Protein AF-A0A6B3HNL4-F1 (afdb_monomer)

pLDDT: mean 82.77, std 14.66, range [49.22, 97.12]

Radius of gyration: 13.67 Å; Cα contacts (8 Å, |Δi|>4): 151; chains: 1; bounding box: 30×30×32 Å

Secondary structure (DSSP, 8-state):
-HHHHHTTS--EEE-SSS-EEE-SS-EEE--TTS-EEEEEEEETTEEEEEEE-TTT--EEEEEE-S---TT--HHHHHHHHHHH--

Solvent-accessible surface area (backbone atoms only — not comparable to full-atom values): 5205 Å² total; per-residue (Å²): 111,73,71,67,60,58,59,66,48,72,71,45,79,52,61,91,95,54,78,45,48,30,22,95,80,35,48,57,44,87,41,97,74,45,56,37,38,33,46,73,51,75,53,99,38,33,38,41,37,42,33,38,26,83,82,74,66,50,70,41,76,49,74,44,87,40,73,83,54,96,82,58,55,65,66,61,52,54,48,44,57,62,59,72,52,133

Mean predicted aligned error: 7.42 Å

Structure (mmCIF, N/CA/C/O backbone):
data_AF-A0A6B3HNL4-F1
#
_entry.id   AF-A0A6B3HNL4-F1
#
loop_
_atom_site.group_PDB
_atom_site.id
_atom_site.type_symbol
_atom_site.label_atom_id
_atom_site.label_alt_id
_atom_site.label_comp_id
_atom_site.label_asym_id
_atom_site.label_entity_id
_atom_site.label_seq_id
_atom_site.pdbx_PDB_ins_code
_atom_site.Cartn_x
_atom_site.Cartn_y
_atom_site.Cartn_z
_atom_site.occupancy
_atom_site.B_iso_or_equiv
_atom_site.auth_seq_id
_atom_site.auth_comp_id
_atom_site.auth_asym_id
_atom_site.auth_atom_id
_atom_site.pdbx_PDB_model_num
ATOM 1 N N . GLY A 1 1 ? -9.542 -7.504 13.181 1.00 56.47 1 GLY A N 1
ATOM 2 C CA . GLY A 1 1 ? -8.492 -8.509 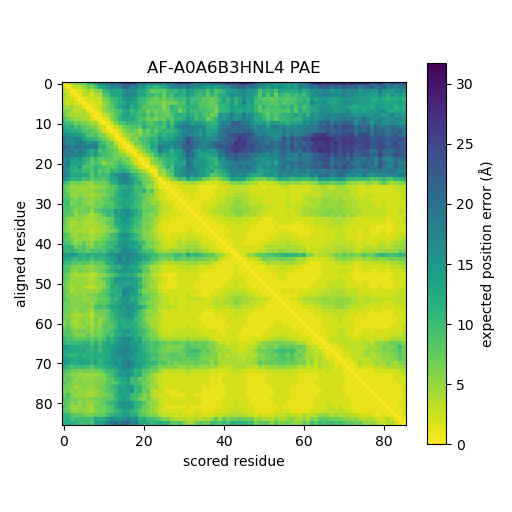13.437 1.00 56.47 1 GLY A CA 1
ATOM 3 C C . GLY A 1 1 ? -7.415 -7.892 14.302 1.00 56.47 1 GLY A C 1
ATOM 4 O O . GLY A 1 1 ? -6.840 -6.899 13.882 1.00 56.47 1 GLY A O 1
ATOM 5 N N . ALA A 1 2 ? -7.173 -8.439 15.497 1.00 61.22 2 ALA A N 1
ATOM 6 C CA . ALA A 1 2 ? -6.308 -7.831 16.518 1.00 61.22 2 ALA A CA 1
ATOM 7 C C . ALA A 1 2 ? -4.876 -7.525 16.031 1.00 61.22 2 ALA A C 1
ATOM 9 O O . ALA A 1 2 ? -4.325 -6.486 16.380 1.00 61.22 2 ALA A O 1
ATOM 10 N N . ALA A 1 3 ? -4.319 -8.370 15.157 1.00 60.78 3 ALA A N 1
ATOM 11 C CA . ALA A 1 3 ? -2.984 -8.179 14.588 1.00 60.78 3 ALA A CA 1
ATOM 12 C C . ALA A 1 3 ? -2.861 -6.912 13.713 1.00 60.78 3 ALA A C 1
ATOM 14 O O . ALA A 1 3 ? -1.854 -6.214 13.780 1.00 60.78 3 ALA A O 1
ATOM 15 N N . LEU A 1 4 ? -3.895 -6.564 12.934 1.00 64.06 4 LEU A N 1
ATOM 16 C CA . LEU A 1 4 ? -3.887 -5.344 12.109 1.00 64.06 4 LEU A CA 1
ATOM 17 C C . LEU A 1 4 ? -4.028 -4.078 12.964 1.00 64.06 4 LEU A C 1
ATOM 19 O O . LEU A 1 4 ? -3.482 -3.039 12.618 1.00 64.06 4 LEU A O 1
ATOM 23 N N . THR A 1 5 ? -4.725 -4.167 14.098 1.00 67.94 5 THR A N 1
ATOM 24 C CA . THR A 1 5 ? -4.854 -3.068 15.067 1.00 67.94 5 THR A CA 1
ATOM 25 C C . THR A 1 5 ? -3.555 -2.825 15.839 1.00 67.94 5 THR A C 1
ATOM 27 O O . THR A 1 5 ? -3.271 -1.707 16.253 1.00 67.94 5 THR A O 1
ATOM 30 N N . GLU A 1 6 ? -2.745 -3.858 16.059 1.00 68.75 6 GLU A N 1
ATOM 31 C CA . GLU A 1 6 ? -1.469 -3.707 16.758 1.00 68.75 6 GLU A CA 1
ATOM 32 C C . GLU A 1 6 ? -0.449 -2.932 15.916 1.00 68.75 6 GLU A C 1
ATOM 34 O O . GLU A 1 6 ? 0.206 -2.019 16.423 1.00 68.75 6 GLU A O 1
ATOM 39 N N . VAL A 1 7 ? -0.377 -3.227 14.615 1.00 65.75 7 VAL A N 1
ATOM 40 C CA . VAL A 1 7 ? 0.539 -2.542 13.693 1.00 65.75 7 VAL A CA 1
ATOM 41 C C . VAL A 1 7 ? 0.141 -1.096 13.405 1.00 65.75 7 VAL A C 1
ATOM 43 O O . VAL A 1 7 ? 0.952 -0.375 12.842 1.00 65.75 7 VAL A O 1
ATOM 46 N N . THR A 1 8 ? -1.055 -0.633 13.794 1.00 67.94 8 THR A N 1
ATOM 47 C CA . THR A 1 8 ? -1.434 0.783 13.649 1.00 67.94 8 THR A CA 1
ATOM 48 C C . THR A 1 8 ? -0.936 1.664 14.790 1.00 67.94 8 THR A C 1
ATOM 50 O O . THR A 1 8 ? -1.067 2.886 14.711 1.00 67.94 8 THR A O 1
ATOM 53 N N . ARG A 1 9 ? -0.373 1.090 15.864 1.00 68.44 9 ARG A N 1
ATOM 54 C CA . ARG A 1 9 ? 0.134 1.882 16.990 1.00 68.44 9 ARG A CA 1
ATOM 55 C C . ARG A 1 9 ? 1.397 2.648 16.570 1.00 68.44 9 ARG A C 1
ATOM 57 O O . ARG A 1 9 ? 2.376 2.022 16.163 1.00 68.44 9 ARG A O 1
ATOM 64 N N . PRO A 1 10 ? 1.409 3.989 16.682 1.00 64.31 10 PRO A N 1
ATOM 65 C CA . PRO A 1 10 ? 2.599 4.794 16.423 1.00 64.31 10 PRO A CA 1
ATOM 66 C C . PRO A 1 10 ? 3.760 4.358 17.320 1.00 64.31 10 PRO A C 1
ATOM 68 O O . PRO A 1 10 ? 3.614 4.364 18.540 1.00 64.31 10 PRO A O 1
ATOM 71 N N . VAL A 1 11 ? 4.911 4.021 16.734 1.00 66.44 11 VAL A N 1
ATOM 72 C CA . VAL A 1 11 ? 6.117 3.643 17.500 1.00 66.44 11 VAL A CA 1
ATOM 73 C C . VAL A 1 11 ? 7.152 4.770 17.478 1.00 66.44 11 VAL A C 1
ATOM 75 O O . VAL A 1 11 ? 7.925 4.922 18.419 1.00 66.44 11 VAL A O 1
ATOM 78 N N . LEU A 1 12 ? 7.136 5.619 16.443 1.00 61.97 12 LEU A N 1
ATOM 79 C CA . LEU A 1 12 ? 8.034 6.765 16.324 1.00 61.97 12 LEU A CA 1
ATOM 80 C C . LEU A 1 12 ? 7.342 7.952 15.631 1.00 61.97 12 LEU A C 1
ATOM 82 O O . LEU A 1 12 ? 6.668 7.787 14.612 1.00 61.97 12 LEU A O 1
ATOM 86 N N . ARG A 1 13 ? 7.556 9.167 16.150 1.00 60.03 13 ARG A N 1
ATOM 87 C CA . ARG A 1 13 ? 7.237 10.435 15.470 1.00 60.03 13 ARG A CA 1
ATOM 88 C C . ARG A 1 13 ? 8.552 11.126 15.116 1.00 60.03 13 ARG A C 1
ATOM 90 O O . ARG A 1 13 ? 9.304 11.484 16.019 1.00 60.03 13 ARG A O 1
ATOM 97 N N . ARG A 1 14 ? 8.855 11.298 13.825 1.00 60.97 14 ARG A N 1
ATOM 98 C CA . ARG A 1 14 ? 10.105 11.936 13.368 1.00 60.97 14 ARG A CA 1
ATOM 99 C C . ARG A 1 14 ? 9.862 12.861 12.173 1.00 60.97 14 ARG A C 1
ATOM 101 O O . ARG A 1 14 ? 9.015 12.577 11.333 1.00 60.97 14 ARG A O 1
ATOM 108 N N . GLY A 1 15 ? 10.642 13.945 12.122 1.00 55.91 15 GLY A N 1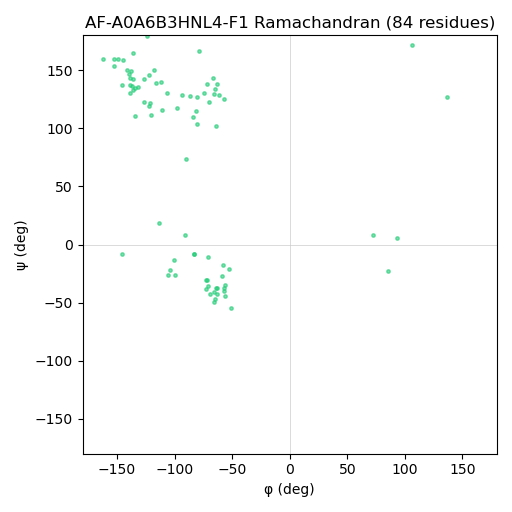
ATOM 109 C CA . GLY A 1 15 ? 10.742 14.884 11.002 1.00 55.91 15 GLY A CA 1
ATOM 110 C C . GLY A 1 15 ? 10.748 16.344 11.465 1.00 55.91 15 GLY A C 1
ATOM 111 O O . GLY A 1 15 ? 9.867 16.767 12.209 1.00 55.91 15 GLY A O 1
ATOM 112 N N . LEU A 1 16 ? 11.754 17.111 11.035 1.00 49.22 16 LEU A N 1
ATOM 113 C CA . LEU A 1 16 ? 11.761 18.573 11.133 1.00 49.22 16 LEU A CA 1
ATOM 114 C C . LEU A 1 16 ? 10.925 19.071 9.942 1.00 49.22 16 LEU A C 1
ATOM 116 O O . LEU A 1 16 ? 11.300 18.814 8.805 1.00 49.22 16 LEU A O 1
ATOM 120 N N . HIS A 1 17 ? 9.779 19.711 10.193 1.00 53.06 17 HIS A N 1
ATOM 121 C CA . HIS A 1 17 ? 8.820 20.272 9.211 1.00 53.06 17 HIS A CA 1
ATOM 122 C C . HIS A 1 17 ? 7.740 19.344 8.615 1.00 53.06 17 HIS A C 1
ATOM 124 O O . HIS A 1 17 ? 6.678 19.847 8.259 1.00 53.06 17 HIS A O 1
ATOM 130 N N . HIS A 1 18 ? 7.917 18.019 8.598 1.00 55.16 18 HIS A N 1
ATOM 131 C CA . HIS A 1 18 ? 6.845 17.060 8.276 1.00 55.16 18 HIS A CA 1
ATOM 132 C C . HIS A 1 18 ? 6.854 15.921 9.293 1.00 55.16 18 HIS A C 1
ATOM 134 O O . HIS A 1 18 ? 7.796 15.137 9.337 1.00 55.16 18 HIS A O 1
ATOM 140 N N . THR A 1 19 ? 5.844 15.837 10.159 1.00 55.44 19 THR A N 1
ATOM 141 C CA . THR A 1 19 ? 5.771 14.767 11.162 1.00 55.44 19 THR A CA 1
ATOM 142 C C . THR A 1 19 ? 5.227 13.497 10.517 1.00 55.44 19 THR A C 1
ATOM 144 O O . THR A 1 19 ? 4.023 13.380 10.298 1.00 55.44 19 THR A O 1
ATOM 147 N N . HIS A 1 20 ? 6.100 12.531 10.238 1.00 55.66 20 HIS A N 1
ATOM 148 C CA . HIS A 1 20 ? 5.675 11.209 9.788 1.00 55.66 20 HIS A CA 1
ATOM 149 C C . HIS A 1 20 ? 5.394 10.335 11.013 1.00 55.66 20 HIS A C 1
ATOM 151 O O . HIS A 1 20 ? 6.229 10.215 11.917 1.00 55.66 20 HIS A O 1
ATOM 157 N N . THR A 1 21 ? 4.204 9.734 11.052 1.00 57.69 21 THR A N 1
ATOM 158 C CA . THR A 1 21 ? 3.896 8.672 12.011 1.00 57.69 21 THR A CA 1
ATOM 159 C C . THR A 1 21 ? 4.406 7.366 11.427 1.00 57.69 21 THR A C 1
ATOM 161 O O . THR A 1 21 ? 3.870 6.877 10.436 1.00 57.69 21 THR A O 1
ATOM 164 N N . HIS A 1 22 ? 5.468 6.830 12.023 1.00 53.94 22 HIS A N 1
ATOM 165 C CA . HIS A 1 22 ? 5.991 5.520 11.669 1.00 53.94 22 HIS A CA 1
ATOM 166 C C . HIS A 1 22 ? 5.457 4.506 12.675 1.00 53.94 22 HIS A C 1
ATOM 168 O O . HIS A 1 22 ? 5.725 4.580 13.881 1.00 53.94 22 HIS A O 1
ATOM 174 N N . THR A 1 23 ? 4.685 3.552 12.177 1.00 60.78 23 THR A N 1
ATOM 175 C CA . THR A 1 23 ? 4.521 2.278 12.877 1.00 60.78 23 THR A CA 1
ATOM 176 C C . THR A 1 23 ? 5.771 1.437 12.585 1.00 60.78 23 THR A C 1
ATOM 178 O O . THR A 1 23 ? 6.569 1.803 11.721 1.00 6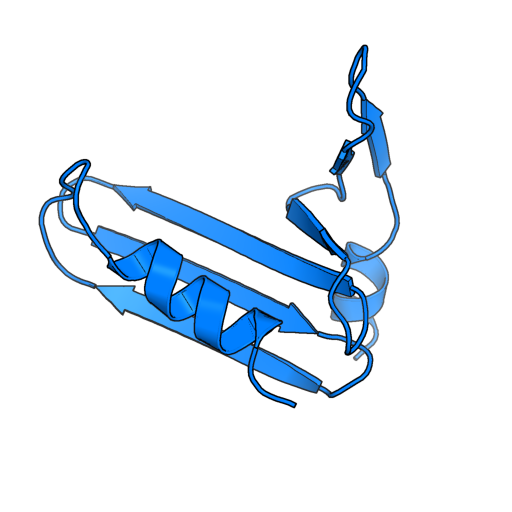0.78 23 THR A O 1
ATOM 181 N N . LEU A 1 24 ? 6.000 0.340 13.311 1.00 61.69 24 LEU A N 1
ATOM 182 C CA . LEU A 1 24 ? 7.265 -0.418 13.265 1.00 61.69 24 LEU A CA 1
ATOM 183 C C . LEU A 1 24 ? 7.716 -0.834 11.846 1.00 61.69 24 LEU A C 1
ATOM 185 O O . LEU A 1 24 ? 8.902 -1.075 11.638 1.00 61.69 24 LEU A O 1
ATOM 189 N N . THR A 1 25 ? 6.796 -0.887 10.876 1.00 74.06 25 THR A N 1
ATOM 190 C CA . THR A 1 25 ? 7.079 -1.226 9.472 1.00 74.06 25 THR A CA 1
ATOM 191 C C . THR A 1 25 ? 6.220 -0.494 8.433 1.00 74.06 25 THR A C 1
ATOM 193 O O . THR A 1 25 ? 6.533 -0.593 7.253 1.00 74.06 25 THR A O 1
ATOM 196 N N . TRP A 1 26 ? 5.175 0.259 8.800 1.00 82.00 26 TRP A N 1
ATOM 197 C CA . TRP A 1 26 ? 4.235 0.820 7.818 1.00 82.00 26 TRP A CA 1
ATOM 198 C C . TRP A 1 26 ? 4.317 2.338 7.716 1.00 82.00 26 TRP A C 1
ATOM 200 O O . TRP A 1 26 ? 4.372 3.047 8.727 1.00 82.00 26 TRP A O 1
ATOM 210 N N . PHE A 1 27 ? 4.233 2.834 6.482 1.00 86.69 27 PHE A N 1
ATOM 211 C CA . PHE A 1 27 ? 3.886 4.226 6.230 1.00 86.69 27 PHE A CA 1
ATOM 212 C C . PHE A 1 27 ? 2.406 4.426 6.537 1.00 86.69 27 PHE A C 1
ATOM 214 O O . PHE A 1 27 ? 1.579 3.594 6.168 1.00 86.69 27 PHE A O 1
ATOM 221 N N . GLN A 1 28 ? 2.078 5.538 7.191 1.00 88.81 28 GLN A N 1
ATOM 222 C CA . GLN A 1 28 ? 0.704 5.913 7.494 1.00 88.81 28 GLN A CA 1
ATOM 223 C C . GLN A 1 28 ? 0.399 7.278 6.888 1.00 88.81 28 GLN A C 1
ATOM 225 O O . GLN A 1 28 ? 1.018 8.272 7.271 1.00 88.81 28 GLN A O 1
ATOM 230 N N . HIS A 1 29 ? -0.575 7.334 5.980 1.00 89.44 29 HIS A N 1
ATOM 231 C CA . HIS A 1 29 ? -1.057 8.581 5.384 1.00 89.44 29 HIS A CA 1
ATOM 232 C C . HIS A 1 29 ? -2.527 8.826 5.762 1.00 89.44 29 HIS A C 1
ATOM 234 O O . HIS A 1 29 ? -3.321 7.880 5.758 1.00 89.44 29 HIS A O 1
ATOM 240 N N . PRO A 1 30 ? -2.920 10.073 6.080 1.00 89.75 30 PRO A N 1
ATOM 241 C CA . PRO A 1 30 ? -4.332 10.415 6.209 1.00 89.75 30 PRO A CA 1
ATOM 242 C C . PRO A 1 30 ? -5.027 10.324 4.841 1.00 89.75 30 PRO A C 1
ATOM 244 O O . PRO A 1 30 ? -4.443 10.693 3.823 1.00 89.75 30 PRO A O 1
ATOM 247 N N . THR A 1 31 ? -6.279 9.863 4.818 1.00 90.31 31 THR A N 1
ATOM 248 C CA . THR A 1 31 ? -7.152 9.875 3.629 1.00 90.31 31 THR A CA 1
ATOM 249 C C . THR A 1 31 ? -8.561 10.336 4.024 1.00 90.31 31 THR A C 1
ATOM 251 O O . THR A 1 31 ? -8.879 10.317 5.219 1.00 90.31 31 THR A O 1
ATOM 254 N N . PRO A 1 32 ? -9.435 10.710 3.068 1.00 90.56 32 PRO A N 1
ATOM 255 C CA . PRO A 1 32 ? -10.833 11.053 3.359 1.00 90.56 32 PRO A CA 1
ATOM 256 C C . PRO A 1 32 ? -11.637 9.936 4.046 1.00 90.56 32 PRO A C 1
ATOM 258 O O . PRO A 1 32 ? -12.670 10.210 4.646 1.00 90.56 32 PRO A O 1
ATOM 261 N N . TYR A 1 33 ? -11.156 8.692 3.984 1.00 89.25 33 TYR A N 1
ATOM 262 C CA . TYR A 1 33 ? -11.853 7.494 4.460 1.00 89.25 33 TYR A CA 1
ATOM 263 C C . TYR A 1 33 ? -11.164 6.836 5.669 1.00 89.25 33 TYR A C 1
ATOM 265 O O . TYR A 1 33 ? -11.387 5.662 5.952 1.00 89.25 33 TYR A O 1
ATOM 273 N N . GLY A 1 34 ? -10.293 7.577 6.362 1.00 89.94 34 GLY A N 1
ATOM 274 C CA . GLY A 1 34 ? -9.478 7.074 7.472 1.00 89.94 34 GLY A CA 1
ATOM 275 C C . GLY A 1 34 ? -7.997 6.886 7.111 1.00 89.94 34 GLY A C 1
ATOM 276 O O . GLY A 1 34 ? -7.597 7.076 5.958 1.00 89.94 34 GLY A O 1
ATOM 277 N N . PRO A 1 35 ? -7.128 6.590 8.091 1.00 90.31 35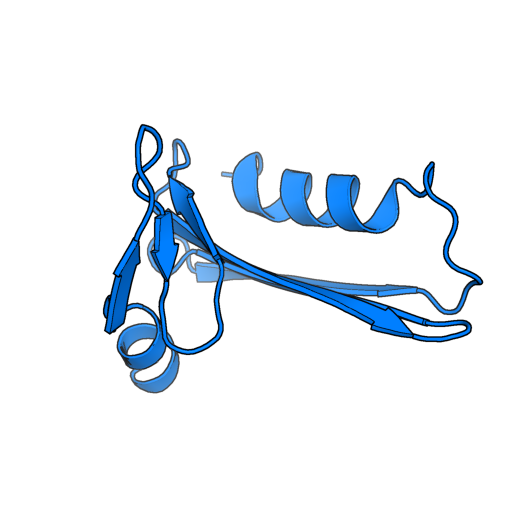 PRO A N 1
ATOM 278 C CA . PRO A 1 35 ? -5.711 6.338 7.850 1.00 90.31 35 PRO A CA 1
ATOM 279 C C . PRO A 1 35 ? -5.485 5.125 6.935 1.00 90.31 35 PRO A C 1
ATOM 281 O O . PRO A 1 35 ? -5.938 4.017 7.207 1.00 90.31 35 PRO A O 1
ATOM 284 N N . ALA A 1 36 ? -4.694 5.321 5.882 1.00 92.31 36 ALA A N 1
ATOM 285 C CA . ALA A 1 36 ? -4.166 4.233 5.070 1.00 92.31 36 ALA A CA 1
ATOM 286 C C . ALA A 1 36 ? -2.782 3.828 5.582 1.00 92.31 36 ALA A C 1
ATOM 288 O O . ALA A 1 36 ? -1.899 4.680 5.730 1.00 92.31 36 ALA A O 1
ATOM 289 N N . LEU A 1 37 ? -2.589 2.530 5.817 1.00 92.50 37 LEU A N 1
ATOM 290 C CA . LEU A 1 37 ? -1.293 1.940 6.136 1.00 92.50 37 LEU A CA 1
ATOM 291 C C . LEU A 1 37 ? -0.793 1.159 4.931 1.00 92.50 37 LEU A C 1
ATOM 293 O O . LEU A 1 37 ? -1.533 0.347 4.382 1.00 92.50 37 LEU A O 1
ATOM 297 N N . PHE A 1 38 ? 0.449 1.389 4.511 1.00 93.12 38 PHE A N 1
ATOM 298 C CA . PHE A 1 38 ? 1.017 0.680 3.366 1.00 93.12 38 PHE A CA 1
ATOM 299 C C . PHE A 1 38 ? 2.532 0.474 3.463 1.00 93.12 38 PHE A C 1
ATOM 301 O O . PHE A 1 38 ? 3.246 1.177 4.182 1.00 93.12 38 PHE A O 1
ATOM 308 N N . HIS A 1 39 ? 3.014 -0.495 2.692 1.00 93.44 39 HIS A N 1
ATOM 309 C CA . HIS A 1 39 ? 4.416 -0.697 2.373 1.00 93.44 39 HIS A CA 1
ATOM 310 C C . HIS A 1 39 ? 4.534 -1.021 0.884 1.00 93.44 39 HIS A C 1
ATOM 312 O O . HIS A 1 39 ? 3.776 -1.821 0.334 1.00 93.44 39 HIS A O 1
ATOM 318 N N . ALA A 1 40 ? 5.516 -0.412 0.229 1.00 92.50 40 ALA A N 1
ATOM 319 C CA . ALA A 1 40 ? 5.896 -0.741 -1.135 1.00 92.50 40 ALA A CA 1
ATOM 320 C C . ALA A 1 40 ? 7.372 -1.132 -1.163 1.00 92.50 40 ALA A C 1
ATOM 322 O O . ALA A 1 40 ? 8.168 -0.614 -0.379 1.00 92.50 40 ALA A O 1
ATOM 323 N N . GLY A 1 41 ? 7.731 -2.061 -2.038 1.00 90.56 41 GLY A N 1
ATOM 324 C CA . GLY A 1 41 ? 9.090 -2.565 -2.147 1.00 90.56 41 GLY A CA 1
ATOM 325 C C . GLY A 1 41 ? 9.388 -3.055 -3.551 1.00 90.56 41 GLY A C 1
ATOM 326 O O . GLY A 1 41 ? 8.498 -3.458 -4.298 1.00 90.56 41 GLY A O 1
ATOM 327 N N . ALA A 1 42 ? 10.663 -3.011 -3.906 1.00 90.81 42 ALA A N 1
ATOM 328 C CA . ALA A 1 42 ? 11.152 -3.446 -5.197 1.00 90.81 42 ALA A CA 1
ATOM 329 C C . ALA A 1 42 ? 12.462 -4.212 -5.029 1.00 90.81 42 ALA A C 1
ATOM 331 O O . ALA A 1 42 ? 13.345 -3.788 -4.285 1.00 90.81 42 ALA A O 1
ATOM 332 N N . THR A 1 43 ? 12.599 -5.313 -5.758 1.00 88.12 43 THR A N 1
ATOM 333 C CA . THR A 1 43 ? 13.869 -6.023 -5.959 1.00 88.12 43 THR A CA 1
ATOM 334 C C . THR A 1 43 ? 14.151 -6.134 -7.462 1.00 88.12 43 THR A C 1
ATOM 336 O O . THR A 1 43 ? 13.381 -5.636 -8.290 1.00 88.12 43 THR A O 1
ATOM 339 N N . LEU A 1 44 ? 15.280 -6.736 -7.856 1.00 83.50 44 LEU A N 1
ATOM 340 C CA . LEU A 1 44 ? 15.611 -6.916 -9.272 1.00 83.50 44 LEU A CA 1
ATOM 341 C C . LEU A 1 44 ? 14.580 -7.832 -9.950 1.00 83.50 44 LEU A C 1
ATOM 343 O O . LEU A 1 44 ? 14.629 -9.049 -9.815 1.00 83.50 44 LEU A O 1
ATOM 347 N N . GLY A 1 45 ? 13.658 -7.225 -10.700 1.00 89.56 45 GLY A N 1
ATOM 348 C CA . GLY A 1 45 ? 12.632 -7.940 -11.459 1.00 89.56 45 GLY A CA 1
ATOM 349 C C . GLY A 1 45 ? 11.301 -8.130 -10.730 1.00 89.56 45 GLY A C 1
ATOM 350 O O . GLY A 1 45 ? 10.437 -8.810 -11.277 1.00 89.56 45 GLY A O 1
ATOM 351 N N . GLN A 1 46 ? 11.119 -7.556 -9.535 1.00 93.50 46 GLN A N 1
ATOM 352 C CA . GLN A 1 46 ? 9.869 -7.651 -8.778 1.00 93.50 46 GLN A CA 1
ATOM 353 C C . GLN A 1 46 ? 9.499 -6.326 -8.119 1.00 93.50 46 GLN A C 1
ATOM 355 O O . GLN A 1 46 ? 10.351 -5.615 -7.584 1.00 93.50 46 GLN A O 1
ATOM 360 N N . GLN A 1 47 ? 8.203 -6.044 -8.090 1.00 95.44 47 GLN A N 1
ATOM 361 C CA . GLN A 1 47 ? 7.590 -4.986 -7.297 1.00 95.44 47 GLN A CA 1
ATOM 362 C C . GLN A 1 47 ? 6.475 -5.581 -6.449 1.00 95.44 47 GLN A C 1
ATOM 364 O O . GLN A 1 47 ? 5.746 -6.455 -6.916 1.00 95.44 47 GLN A O 1
ATOM 369 N N . ALA A 1 48 ? 6.336 -5.091 -5.222 1.00 95.94 48 ALA A N 1
ATOM 370 C CA . ALA A 1 48 ? 5.283 -5.484 -4.302 1.00 95.94 48 ALA A CA 1
ATOM 371 C C . ALA A 1 48 ? 4.686 -4.254 -3.616 1.00 95.94 48 ALA A C 1
ATOM 373 O O . ALA A 1 48 ? 5.398 -3.309 -3.264 1.00 95.94 48 ALA A O 1
ATOM 374 N N . PHE A 1 49 ? 3.373 -4.290 -3.421 1.00 96.06 49 PHE A N 1
ATOM 375 C CA . PHE A 1 49 ? 2.620 -3.328 -2.633 1.00 96.06 49 PHE A CA 1
ATOM 376 C C . PHE A 1 49 ? 1.659 -4.083 -1.722 1.00 96.06 49 PHE A C 1
ATOM 378 O O . PHE A 1 49 ? 0.954 -4.987 -2.172 1.00 96.06 49 PHE A O 1
ATOM 385 N N . LEU A 1 50 ? 1.606 -3.680 -0.459 1.00 96.00 50 LEU A N 1
ATOM 386 C CA . LEU A 1 50 ? 0.609 -4.138 0.494 1.00 96.00 50 LEU A CA 1
ATOM 387 C C . LEU A 1 50 ? 0.100 -2.931 1.273 1.00 96.00 50 LEU A C 1
ATOM 389 O O . LEU A 1 50 ? 0.897 -2.132 1.760 1.00 96.00 50 LEU A O 1
ATOM 393 N N . GLY A 1 51 ? -1.212 -2.807 1.417 1.00 94.62 51 GLY A N 1
ATOM 394 C CA . GLY A 1 51 ? -1.807 -1.754 2.220 1.00 94.62 51 GLY A CA 1
ATOM 395 C C . GLY A 1 51 ? -3.247 -2.032 2.602 1.00 94.62 51 GLY A C 1
ATOM 396 O O . GLY A 1 51 ? -3.915 -2.867 1.996 1.00 94.62 51 GLY A O 1
ATOM 397 N N . PHE A 1 52 ? -3.710 -1.356 3.644 1.00 93.50 52 PHE A N 1
ATOM 398 C CA . PHE A 1 52 ? -5.053 -1.529 4.176 1.00 93.50 52 PHE A CA 1
ATOM 399 C C . PHE A 1 52 ? -5.566 -0.269 4.878 1.00 93.50 52 PHE A C 1
ATOM 401 O O . PHE A 1 52 ? -4.789 0.592 5.300 1.00 93.50 52 PHE A O 1
ATOM 408 N N . ARG A 1 53 ? -6.893 -0.190 5.010 1.00 91.88 53 ARG A N 1
ATOM 409 C CA . ARG A 1 53 ? -7.610 0.810 5.807 1.00 91.88 53 ARG A CA 1
ATOM 410 C C . ARG A 1 53 ? -8.437 0.103 6.881 1.00 91.88 53 ARG A C 1
ATOM 412 O O . ARG A 1 53 ? -9.387 -0.603 6.533 1.00 91.88 53 ARG A O 1
ATOM 419 N N . PRO A 1 54 ? -8.084 0.242 8.169 1.00 87.38 54 PRO A N 1
ATOM 420 C CA . PRO A 1 54 ? -8.797 -0.419 9.261 1.00 87.38 54 PRO A CA 1
ATOM 421 C C . PRO A 1 54 ? -10.293 -0.096 9.316 1.00 87.38 54 PRO A C 1
ATOM 423 O O . PRO A 1 54 ? -11.089 -0.974 9.636 1.00 87.38 54 PRO A O 1
ATOM 426 N N . GLU A 1 55 ? -10.666 1.146 9.012 1.00 86.31 55 GLU A N 1
ATOM 427 C CA . GLU A 1 55 ? -12.017 1.679 9.193 1.00 86.31 55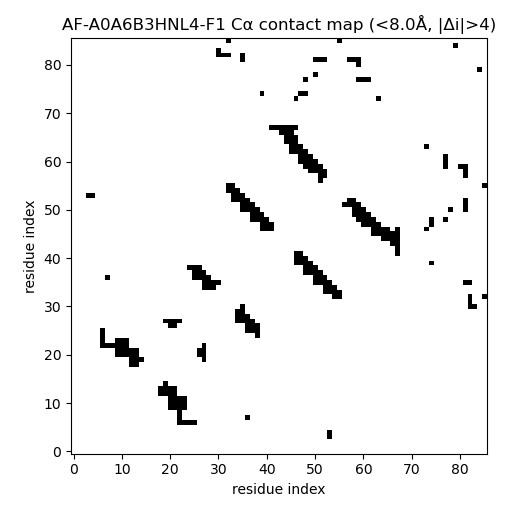 GLU A CA 1
ATOM 428 C C . GLU A 1 55 ? -13.008 1.116 8.172 1.00 86.31 55 GLU A C 1
ATOM 430 O O . GLU A 1 55 ? -14.152 0.833 8.519 1.00 86.31 55 GLU A O 1
ATOM 435 N N . THR A 1 56 ? -12.568 0.927 6.926 1.00 88.88 56 THR A N 1
ATOM 436 C CA . THR A 1 56 ? -13.408 0.402 5.836 1.00 88.88 56 THR A CA 1
ATOM 437 C C . THR A 1 56 ? -13.175 -1.081 5.565 1.00 88.88 56 THR A C 1
ATOM 439 O O . THR A 1 56 ? -13.956 -1.712 4.860 1.00 88.88 56 THR A O 1
ATOM 442 N N . GLY A 1 57 ? -12.097 -1.658 6.101 1.00 89.12 57 GLY A N 1
ATOM 443 C CA . GLY A 1 57 ? -11.688 -3.029 5.802 1.00 89.12 57 GLY A CA 1
ATOM 444 C C . GLY A 1 57 ? -11.110 -3.211 4.395 1.00 89.12 57 GLY A C 1
ATOM 445 O O . GLY A 1 57 ? -10.857 -4.348 3.997 1.00 89.12 57 GLY A O 1
ATOM 446 N N . LEU A 1 58 ? -10.875 -2.126 3.642 1.00 93.75 58 LEU A N 1
ATOM 447 C CA . LEU A 1 58 ? -10.235 -2.200 2.329 1.00 93.75 58 LEU A CA 1
ATOM 448 C C . LEU A 1 58 ? -8.793 -2.698 2.473 1.00 93.75 58 LEU A C 1
ATOM 450 O O . LEU A 1 58 ? -8.031 -2.183 3.293 1.00 93.75 58 LEU A O 1
ATOM 454 N N . VAL A 1 59 ? -8.408 -3.649 1.623 1.00 94.69 59 VAL A N 1
ATOM 455 C CA . VAL A 1 59 ? -7.043 -4.173 1.519 1.00 94.69 59 VAL A CA 1
ATOM 456 C C . VAL A 1 59 ? -6.634 -4.195 0.053 1.00 94.69 59 VAL A C 1
ATOM 458 O O . VAL A 1 59 ? -7.391 -4.644 -0.804 1.00 94.69 59 VAL A O 1
ATOM 461 N N . VAL A 1 60 ? -5.416 -3.743 -0.229 1.00 97.06 60 VAL A N 1
ATOM 462 C CA . VAL A 1 60 ? -4.789 -3.816 -1.548 1.00 97.06 60 VAL A CA 1
ATOM 463 C C . VAL A 1 60 ? -3.490 -4.599 -1.414 1.00 97.06 60 VAL A C 1
ATOM 465 O O . VAL A 1 60 ? -2.595 -4.214 -0.663 1.00 97.06 60 VAL A O 1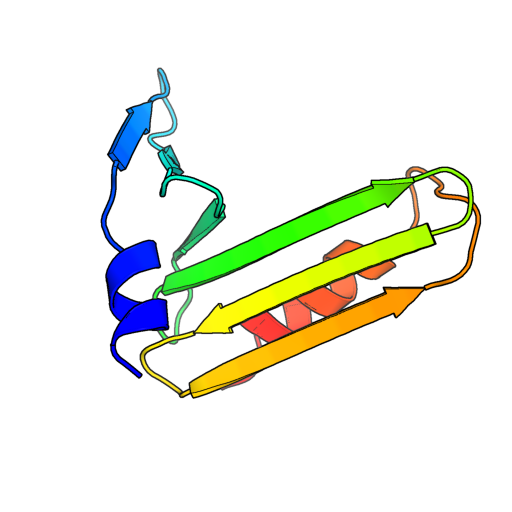
ATOM 468 N N . ALA A 1 61 ? -3.380 -5.686 -2.170 1.00 97.06 61 ALA A N 1
ATOM 469 C CA . ALA A 1 61 ? -2.152 -6.447 -2.343 1.00 97.06 61 ALA A CA 1
ATOM 470 C C . ALA A 1 61 ? -1.886 -6.577 -3.842 1.00 97.06 61 ALA A C 1
ATOM 472 O O . ALA A 1 61 ? -2.733 -7.069 -4.585 1.00 97.06 61 ALA A O 1
ATOM 473 N N . ALA A 1 62 ? -0.728 -6.110 -4.291 1.00 97.12 62 ALA A N 1
ATOM 474 C CA . ALA A 1 62 ? -0.357 -6.135 -5.697 1.00 97.12 62 ALA A CA 1
ATOM 475 C C . ALA A 1 62 ? 1.100 -6.561 -5.853 1.00 97.12 62 ALA A C 1
ATOM 477 O O . ALA A 1 62 ? 1.949 -6.249 -5.012 1.00 97.12 62 ALA A O 1
ATOM 478 N N . THR A 1 63 ? 1.402 -7.225 -6.967 1.00 96.75 63 THR A N 1
ATOM 479 C CA . THR A 1 63 ? 2.767 -7.596 -7.359 1.00 96.75 63 THR A CA 1
ATOM 480 C C . THR A 1 63 ? 2.957 -7.446 -8.862 1.00 96.75 63 THR A C 1
ATOM 482 O O . THR A 1 63 ? 2.014 -7.666 -9.621 1.00 96.75 63 THR A O 1
ATOM 485 N N . ALA A 1 64 ? 4.174 -7.140 -9.308 1.00 95.50 64 ALA A N 1
ATOM 486 C CA . ALA A 1 64 ? 4.530 -7.149 -10.724 1.00 95.50 64 ALA A CA 1
ATOM 487 C C . ALA A 1 64 ? 5.921 -7.751 -10.946 1.00 95.50 64 ALA A C 1
ATOM 489 O O . ALA A 1 64 ? 6.897 -7.330 -10.327 1.00 95.50 64 ALA A O 1
ATOM 490 N N . THR A 1 65 ? 6.021 -8.695 -11.883 1.00 94.81 65 THR A N 1
ATOM 491 C CA . THR A 1 65 ? 7.276 -9.349 -12.274 1.00 94.81 65 THR A CA 1
ATOM 492 C C . THR A 1 65 ? 7.947 -8.584 -13.415 1.00 94.81 65 THR A C 1
ATOM 494 O O . THR A 1 65 ? 7.900 -8.988 -14.578 1.00 94.81 65 THR A O 1
ATOM 497 N N . ARG A 1 66 ? 8.523 -7.421 -13.107 1.00 88.25 66 ARG A N 1
ATOM 498 C CA . ARG A 1 66 ? 9.202 -6.562 -14.087 1.00 88.25 66 ARG A CA 1
ATOM 499 C C . ARG A 1 66 ? 10.401 -5.858 -13.477 1.00 88.25 66 ARG A C 1
ATOM 501 O O . ARG A 1 66 ? 10.482 -5.659 -12.265 1.00 88.25 66 ARG A O 1
ATOM 508 N N . ARG A 1 67 ? 11.327 -5.426 -14.334 1.00 86.50 67 ARG A N 1
ATOM 509 C CA . ARG A 1 67 ? 12.395 -4.518 -13.911 1.00 86.50 67 ARG A CA 1
ATOM 510 C C . ARG A 1 67 ? 11.783 -3.195 -13.462 1.00 86.50 67 ARG A C 1
ATOM 512 O O . ARG A 1 67 ? 10.865 -2.688 -14.102 1.00 86.50 67 ARG A O 1
ATOM 519 N N . VAL A 1 68 ? 12.310 -2.661 -12.366 1.00 84.94 68 VAL A N 1
ATOM 520 C CA . VAL A 1 68 ? 11.851 -1.392 -11.805 1.00 84.94 68 VAL A CA 1
ATOM 521 C C . VAL A 1 68 ? 12.476 -0.237 -12.564 1.00 84.94 68 VAL A C 1
ATOM 523 O O . VAL A 1 68 ? 13.700 -0.147 -12.683 1.00 84.94 68 VAL A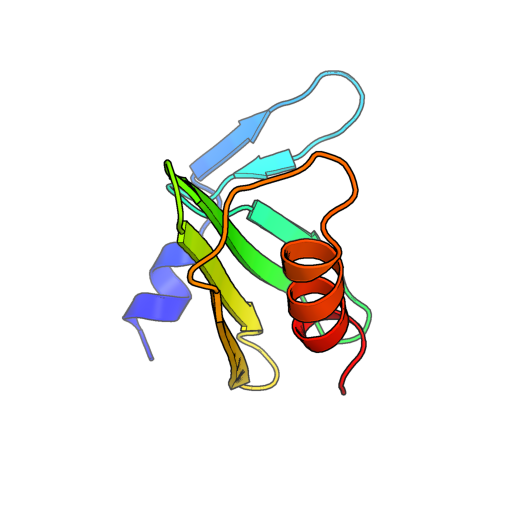 O 1
ATOM 526 N N . HIS A 1 69 ? 11.624 0.662 -13.035 1.00 86.81 69 HIS A N 1
ATOM 527 C CA . HIS A 1 69 ? 12.005 1.937 -13.619 1.00 86.81 69 HIS A CA 1
ATOM 528 C C . HIS A 1 69 ? 11.427 3.084 -12.792 1.00 86.81 69 HIS A C 1
ATOM 530 O O . HIS A 1 69 ? 10.359 2.971 -12.197 1.00 86.81 69 HIS A O 1
ATOM 536 N N . ARG A 1 70 ? 12.121 4.227 -12.774 1.00 83.81 70 ARG A N 1
ATOM 537 C CA . ARG A 1 70 ? 11.692 5.414 -12.013 1.00 83.81 70 ARG A CA 1
ATOM 538 C C . ARG A 1 70 ? 10.305 5.930 -12.428 1.00 83.81 70 ARG A C 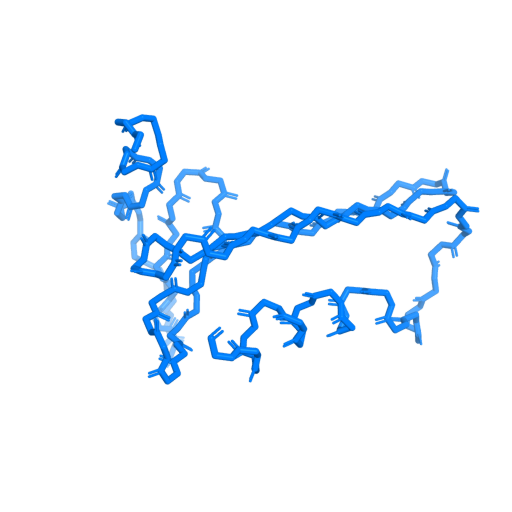1
ATOM 540 O O . ARG A 1 70 ? 9.634 6.550 -11.617 1.00 83.81 70 ARG A O 1
ATOM 547 N N . GLY A 1 71 ? 9.902 5.684 -13.676 1.00 87.81 71 GLY A N 1
ATOM 548 C CA . GLY A 1 71 ? 8.588 6.052 -14.213 1.00 87.81 71 GLY A CA 1
ATOM 549 C C . GLY A 1 71 ? 7.513 4.972 -14.071 1.00 87.81 71 GLY A C 1
ATOM 550 O O . GLY A 1 71 ? 6.454 5.113 -14.674 1.00 87.81 71 GLY A O 1
ATOM 551 N N . ASP A 1 72 ? 7.771 3.882 -13.344 1.00 89.75 72 ASP A N 1
ATOM 552 C CA . ASP A 1 72 ? 6.773 2.829 -13.169 1.00 89.75 72 ASP A CA 1
ATOM 553 C C . ASP A 1 72 ? 5.575 3.330 -12.363 1.00 89.75 72 ASP A C 1
ATOM 555 O O . ASP A 1 72 ? 5.707 3.854 -11.258 1.00 89.75 72 ASP A O 1
ATOM 559 N N . THR A 1 73 ? 4.381 3.100 -12.900 1.00 94.62 73 THR A N 1
ATOM 560 C CA . THR A 1 73 ? 3.121 3.516 -12.277 1.00 94.62 73 THR A CA 1
ATOM 561 C C . THR A 1 73 ? 2.625 2.543 -11.214 1.00 94.62 73 THR A C 1
ATOM 563 O O . THR A 1 73 ? 1.693 2.873 -10.496 1.00 94.62 73 THR A O 1
ATOM 566 N N . PHE A 1 74 ? 3.245 1.369 -11.068 1.00 95.00 74 PHE A N 1
ATOM 567 C CA . PHE A 1 74 ? 2.755 0.281 -10.217 1.00 95.00 74 PHE A CA 1
ATOM 568 C C . PHE A 1 74 ? 2.415 0.722 -8.784 1.00 95.00 74 PHE A C 1
ATOM 570 O O . PHE A 1 74 ? 1.287 0.532 -8.332 1.00 95.00 74 PHE A O 1
ATOM 577 N N . VAL A 1 75 ? 3.369 1.351 -8.084 1.00 93.50 75 VAL A N 1
ATOM 578 C CA . VAL A 1 75 ? 3.152 1.815 -6.702 1.00 93.50 75 VAL A CA 1
ATOM 579 C C . VAL A 1 75 ? 2.103 2.922 -6.663 1.00 93.50 75 VAL A C 1
ATOM 581 O O . VAL A 1 75 ? 1.246 2.901 -5.789 1.00 93.50 75 VAL A O 1
ATOM 584 N N . ALA A 1 76 ? 2.137 3.857 -7.618 1.00 94.69 76 ALA A N 1
ATOM 585 C CA . ALA A 1 76 ? 1.175 4.954 -7.687 1.00 94.69 76 ALA A CA 1
ATOM 586 C C . ALA A 1 76 ? -0.259 4.445 -7.908 1.00 94.69 76 ALA A C 1
ATOM 588 O O . ALA A 1 76 ? -1.175 4.895 -7.230 1.00 94.69 76 ALA A O 1
ATOM 589 N N . THR A 1 77 ? -0.453 3.464 -8.792 1.00 96.94 77 THR A N 1
ATOM 590 C CA . THR A 1 77 ? -1.757 2.845 -9.049 1.00 96.94 77 THR A CA 1
ATOM 591 C C . THR A 1 77 ? -2.265 2.082 -7.829 1.00 96.94 77 THR A C 1
ATOM 593 O O . THR A 1 77 ? -3.402 2.291 -7.416 1.00 96.94 77 THR A O 1
ATOM 596 N N . ALA A 1 78 ? -1.439 1.226 -7.219 1.00 97.12 78 ALA A N 1
ATOM 597 C CA . ALA A 1 78 ? -1.842 0.468 -6.033 1.00 97.12 78 ALA A CA 1
ATOM 598 C C . ALA A 1 78 ? -2.149 1.387 -4.835 1.00 97.12 78 ALA A C 1
ATOM 600 O O . ALA A 1 78 ? -3.109 1.156 -4.101 1.00 97.12 78 ALA A O 1
ATOM 601 N N . TYR A 1 79 ? -1.372 2.461 -4.676 1.00 96.25 79 TYR A N 1
ATOM 602 C CA . TYR A 1 79 ? -1.619 3.494 -3.676 1.00 96.25 79 TYR A CA 1
ATOM 603 C C . 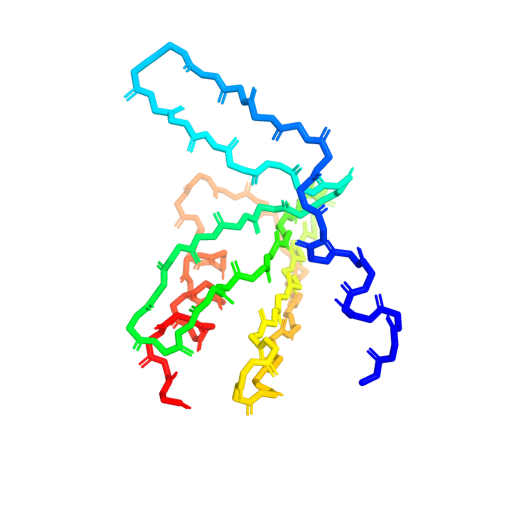TYR A 1 79 ? -2.932 4.241 -3.939 1.00 96.25 79 TYR A C 1
ATOM 605 O O . TYR A 1 79 ? -3.742 4.351 -3.025 1.00 96.25 79 TYR A O 1
ATOM 613 N N . GLY A 1 80 ? -3.187 4.665 -5.182 1.00 96.81 80 GLY A N 1
ATOM 614 C CA . GLY A 1 80 ? -4.444 5.310 -5.572 1.00 96.81 80 GLY A CA 1
ATOM 615 C C . GLY A 1 80 ? -5.664 4.441 -5.263 1.00 96.81 80 GLY A C 1
ATOM 616 O O . GLY A 1 80 ? -6.608 4.911 -4.636 1.00 96.81 80 GLY A O 1
ATOM 617 N N . LEU A 1 81 ? -5.608 3.139 -5.574 1.00 96.69 81 LEU A N 1
ATOM 618 C CA . LEU A 1 81 ? -6.673 2.196 -5.208 1.00 96.69 81 LEU A CA 1
ATOM 619 C C . LEU A 1 81 ? -6.932 2.164 -3.697 1.00 96.69 81 LEU A C 1
ATOM 621 O O . LEU A 1 81 ? -8.086 2.102 -3.281 1.00 96.69 81 LEU A O 1
ATOM 625 N N . LEU A 1 82 ? -5.880 2.224 -2.878 1.00 96.50 82 LEU A N 1
ATOM 626 C CA . LEU A 1 82 ? -6.005 2.225 -1.423 1.00 96.50 82 LEU A CA 1
ATOM 627 C C . LEU A 1 82 ? -6.592 3.537 -0.877 1.00 96.50 82 LEU A C 1
ATOM 629 O O . LEU A 1 82 ? -7.306 3.510 0.125 1.00 96.50 82 LEU A O 1
ATOM 633 N N . THR A 1 83 ? -6.275 4.681 -1.488 1.00 95.81 83 THR A N 1
ATOM 634 C CA . THR A 1 83 ? -6.612 6.001 -0.930 1.00 95.81 83 THR A CA 1
ATOM 635 C C . THR A 1 83 ? -7.843 6.661 -1.536 1.00 95.81 83 THR A C 1
ATOM 637 O O . THR A 1 83 ? -8.466 7.482 -0.865 1.00 95.81 83 THR A O 1
ATOM 640 N N . GLU A 1 84 ? -8.194 6.330 -2.776 1.00 92.50 84 GLU A N 1
ATOM 641 C CA . GLU A 1 84 ? -9.249 7.012 -3.539 1.00 92.50 84 GLU A CA 1
ATOM 642 C C . GLU A 1 84 ? -10.551 6.203 -3.615 1.00 92.50 84 GLU A C 1
ATOM 644 O O . GLU A 1 84 ? -11.621 6.784 -3.799 1.00 92.50 84 GLU A O 1
ATOM 649 N N . THR A 1 85 ? -10.488 4.884 -3.416 1.00 87.00 85 THR A N 1
ATOM 650 C CA . THR A 1 85 ? -11.675 4.016 -3.367 1.00 87.00 85 THR A CA 1
ATOM 651 C C . THR A 1 85 ? -12.418 4.223 -2.043 1.00 87.00 85 THR A C 1
ATOM 653 O O . THR A 1 85 ? -11.756 4.168 -1.012 1.00 87.00 85 THR A O 1
ATOM 656 N N . PRO A 1 86 ? -13.743 4.446 -2.013 1.00 80.19 86 PRO A N 1
ATOM 657 C CA . PRO A 1 86 ? -14.521 4.519 -0.772 1.00 80.19 86 PRO A CA 1
ATOM 658 C C . PRO A 1 86 ? -14.404 3.263 0.093 1.00 80.19 86 PRO A C 1
ATOM 660 O O . PRO A 1 86 ? -14.364 2.140 -0.453 1.00 80.19 86 PRO A O 1
#

Nearest PDB structures (foldseek):
  6hxt-assembly1_A-2  TM=7.557E-01  e=5.097E+00  Homo sapiens
  7mku-assembly1_B  TM=5.293E-01  e=8.991E+00  Arabidopsis thaliana

Foldseek 3Di:
DVVVVQQPDFPDFDDDPDTWRDRPAWGWDQAPQAIKTKDWDDDAQKIWIWIAHPRVRDIFTDMGRGGDDPPDCRHVVSVCCHHVPD

Sequence (86 aa):
GAALTEVTRPVLRRGLHHTHTHTLTWFQHPTPYGPALFHAGATLGQQAFLGFRPETGLVVAATATRRVHRGDTFVATAYGLLTETP